Protein AF-A0A955J026-F1 (afdb_monomer)

Nearest PDB structures (foldseek):
  3nrh-assembly1_B-2  TM=6.966E-01  e=2.204E-04  Bacteroides fragilis YCH46
  5ecf-assembly10_J  TM=2.745E-01  e=5.141E+00  Talaromyces marneffei PM1

Solvent-accessible surface area (backbone atoms only — not comparable to full-atom values): 8594 Å² total; per-residue (Å²): 126,59,64,42,60,45,28,48,50,31,38,54,50,43,59,50,40,76,77,61,62,55,85,52,65,69,59,30,51,51,52,50,46,52,38,46,51,46,35,52,61,38,49,60,85,49,65,77,57,96,79,73,86,77,83,88,72,87,72,71,64,70,61,52,47,72,75,40,74,88,57,47,76,41,88,37,80,55,94,42,73,66,52,35,71,77,43,77,88,57,41,73,44,44,50,54,57,34,53,49,50,36,50,51,51,40,52,49,19,53,51,40,20,74,78,66,37,56,65,55,8,32,49,49,40,26,28,43,32,53,77,46,39,45,55,39,46,54,56,44,43,55,51,50,48,42,77,74,65,56,84,128

Foldseek 3Di:
DPLLVQLLVLLVLLLVCLVVADPDLLRRLVSLLVSLVSNLVSLDQFDADPDDDDDPDDDPLVSVCVVCVVWAKDFDADPDPVSCVVPVVGDIDGLSVLSVQSNRQSVQLNVCCVVPNSVRSSNSSSNCLNPPSVVSSVVNSVVSVCVNDVDD

Secondary structure (DSSP, 8-state):
--HHHHHHHHHHHHHHHHHS--SSHHHHHHHHHHHHHHHHHHH-S----S----------HHHHHHH-TT--EEEE--SSHHHHHH-TT-EEEEHHHHHHHHHHHHHHHHHHHHHH-HHHHHHHHHHHHHHSHHHHHHHHHHHHHHHHH---

Structure (mmCIF, N/CA/C/O backbone):
data_AF-A0A955J026-F1
#
_entry.id   AF-A0A955J026-F1
#
loop_
_atom_site.group_PDB
_atom_site.id
_atom_site.type_symbol
_atom_site.label_atom_id
_atom_site.label_alt_id
_atom_site.label_comp_id
_atom_site.label_asym_id
_atom_site.label_entity_id
_atom_site.label_seq_id
_atom_site.pdbx_PDB_ins_code
_atom_site.Cartn_x
_atom_site.Cartn_y
_atom_site.Cartn_z
_atom_site.occupancy
_atom_site.B_iso_or_equiv
_atom_site.auth_seq_id
_atom_site.auth_comp_id
_atom_site.auth_asym_id
_atom_site.auth_atom_id
_atom_site.pdbx_PDB_model_num
ATOM 1 N N . MET A 1 1 ? -19.008 11.326 1.706 1.00 60.72 1 MET A N 1
ATOM 2 C CA . MET A 1 1 ? -18.552 10.292 2.655 1.00 60.72 1 MET A CA 1
ATOM 3 C C . MET A 1 1 ? -17.564 10.975 3.573 1.00 60.72 1 MET A C 1
ATOM 5 O O . MET A 1 1 ? -16.757 11.735 3.050 1.00 60.72 1 MET A O 1
ATOM 9 N N . GLU A 1 2 ? -17.670 10.781 4.886 1.00 83.56 2 GLU A N 1
ATOM 10 C CA . GLU A 1 2 ? -16.697 11.354 5.825 1.00 83.56 2 GLU A CA 1
ATOM 11 C C . GLU A 1 2 ? -15.278 10.849 5.493 1.00 83.56 2 GLU A C 1
ATOM 13 O O . GLU A 1 2 ? -15.144 9.675 5.124 1.00 83.56 2 GLU A O 1
ATOM 18 N N . PRO A 1 3 ? -14.227 11.688 5.592 1.00 83.94 3 PRO A N 1
ATOM 19 C CA . PRO A 1 3 ? -12.859 11.309 5.219 1.00 83.94 3 PRO A CA 1
ATOM 20 C C . PRO A 1 3 ? -12.353 10.036 5.913 1.00 83.94 3 PRO A C 1
ATOM 22 O O . PRO A 1 3 ? -11.663 9.228 5.294 1.00 83.94 3 PRO A O 1
ATOM 25 N N . ASP A 1 4 ? -12.733 9.825 7.176 1.00 91.94 4 ASP A N 1
ATOM 26 C CA . ASP A 1 4 ? -12.374 8.628 7.950 1.00 91.94 4 ASP A CA 1
ATOM 27 C C . ASP A 1 4 ? -12.997 7.357 7.361 1.00 91.94 4 ASP A C 1
ATOM 29 O O . ASP A 1 4 ? -12.312 6.358 7.129 1.00 91.94 4 ASP A O 1
ATOM 33 N N . ALA A 1 5 ? -14.294 7.415 7.050 1.00 92.31 5 ALA A N 1
ATOM 34 C CA . ALA A 1 5 ? -15.022 6.300 6.456 1.00 92.31 5 ALA A CA 1
ATOM 35 C C . ALA A 1 5 ? -14.495 5.961 5.052 1.00 92.31 5 ALA A C 1
ATOM 37 O O . ALA A 1 5 ? -14.418 4.787 4.690 1.00 92.31 5 ALA A O 1
ATOM 38 N N . ALA A 1 6 ? -14.083 6.969 4.274 1.00 95.25 6 ALA A N 1
ATOM 39 C CA . ALA A 1 6 ? -13.488 6.762 2.955 1.00 95.25 6 ALA A CA 1
ATOM 40 C C . ALA A 1 6 ? -12.156 6.003 3.039 1.00 95.25 6 ALA A C 1
ATOM 42 O O . ALA A 1 6 ? -11.963 5.029 2.308 1.00 95.25 6 ALA A O 1
ATOM 43 N N . LEU A 1 7 ? -11.272 6.395 3.962 1.00 97.00 7 LEU A N 1
ATOM 44 C CA . LEU A 1 7 ? -9.983 5.733 4.164 1.00 97.00 7 LEU A CA 1
ATOM 45 C C . LEU A 1 7 ? -10.152 4.292 4.653 1.00 97.00 7 LEU A C 1
ATOM 47 O O . LEU A 1 7 ? -9.565 3.373 4.081 1.00 97.00 7 LEU A O 1
ATOM 51 N N . LEU A 1 8 ? -11.014 4.063 5.645 1.00 97.25 8 LEU A N 1
ATOM 52 C CA . LEU A 1 8 ? -11.301 2.710 6.130 1.00 97.25 8 LEU A CA 1
ATOM 53 C C . LEU A 1 8 ? -11.963 1.835 5.060 1.00 97.25 8 LEU A C 1
ATOM 55 O O . LEU A 1 8 ? -11.665 0.643 4.967 1.00 97.25 8 LEU A O 1
ATOM 59 N N . SER A 1 9 ? -12.839 2.406 4.231 1.00 97.56 9 SER A N 1
ATOM 60 C CA . SER A 1 9 ? -13.443 1.688 3.108 1.00 97.56 9 SER A CA 1
ATOM 61 C C . SER A 1 9 ? -12.394 1.294 2.067 1.00 97.56 9 SER A C 1
ATOM 63 O O . SER A 1 9 ? -12.412 0.156 1.597 1.00 97.56 9 SER A O 1
ATOM 65 N N . ALA A 1 10 ? -11.468 2.193 1.722 1.00 98.06 10 ALA A N 1
ATOM 66 C CA . ALA A 1 10 ? -10.375 1.899 0.797 1.00 98.06 10 ALA A CA 1
ATOM 67 C C . ALA A 1 10 ? -9.435 0.815 1.357 1.00 98.06 10 ALA A C 1
ATOM 69 O O . ALA A 1 10 ? -9.101 -0.129 0.642 1.00 98.06 10 ALA A O 1
ATOM 70 N N . ALA A 1 11 ? -9.097 0.885 2.651 1.00 97.81 11 ALA A N 1
ATOM 71 C CA . ALA A 1 11 ? -8.307 -0.131 3.351 1.00 97.81 11 ALA A CA 1
ATOM 72 C C . ALA A 1 11 ? -8.955 -1.519 3.275 1.00 97.81 11 ALA A C 1
ATOM 74 O O . ALA A 1 11 ? -8.329 -2.485 2.836 1.00 97.81 11 ALA A O 1
ATOM 75 N N . ARG A 1 12 ? -10.244 -1.619 3.622 1.00 97.50 12 ARG A N 1
ATOM 76 C CA . ARG A 1 12 ? -11.002 -2.879 3.539 1.00 97.50 12 ARG A CA 1
ATOM 77 C C . ARG A 1 12 ? -11.086 -3.407 2.108 1.00 97.50 12 ARG A C 1
ATOM 79 O O . ARG A 1 12 ? -10.958 -4.611 1.905 1.00 97.50 12 ARG A O 1
ATOM 86 N N . ALA A 1 13 ? -11.286 -2.528 1.125 1.00 97.31 13 ALA A N 1
ATOM 87 C CA . ALA A 1 13 ? -11.348 -2.912 -0.283 1.00 97.31 13 ALA A CA 1
ATOM 88 C C . ALA A 1 13 ? -10.007 -3.462 -0.792 1.00 97.31 13 ALA A C 1
ATOM 90 O O . ALA A 1 13 ? -9.996 -4.468 -1.500 1.00 97.31 13 ALA A O 1
ATOM 91 N N . PHE A 1 14 ? -8.886 -2.852 -0.397 1.00 97.50 14 PHE A N 1
ATOM 92 C CA . PHE A 1 14 ? -7.548 -3.342 -0.726 1.00 97.50 14 PHE A CA 1
ATOM 93 C C . PHE A 1 14 ? -7.280 -4.720 -0.109 1.00 97.50 14 PHE A C 1
ATOM 95 O O . PHE A 1 14 ? -6.897 -5.647 -0.819 1.00 97.50 14 PHE A O 1
ATOM 102 N N . ILE A 1 15 ? -7.549 -4.883 1.191 1.00 95.31 15 ILE A N 1
ATOM 103 C CA . ILE A 1 15 ? -7.418 -6.168 1.900 1.00 95.31 15 ILE A CA 1
ATOM 104 C C . ILE A 1 15 ? -8.238 -7.251 1.187 1.00 95.31 15 ILE A C 1
ATOM 106 O O . ILE A 1 15 ? -7.718 -8.318 0.860 1.00 95.31 15 ILE A O 1
ATOM 110 N N . TRP A 1 16 ? -9.501 -6.949 0.875 1.00 94.94 16 TRP A N 1
ATOM 111 C CA . TRP A 1 16 ? -10.393 -7.873 0.178 1.00 94.94 16 TRP A CA 1
ATOM 112 C C . TRP A 1 16 ? -9.911 -8.214 -1.238 1.00 94.94 16 TRP A C 1
ATOM 114 O O . TRP A 1 16 ? -9.999 -9.372 -1.651 1.00 94.94 16 TRP A O 1
ATOM 124 N N . LEU A 1 17 ? -9.370 -7.242 -1.981 1.00 95.19 17 LEU A N 1
ATOM 125 C CA . LEU A 1 17 ? -8.801 -7.478 -3.308 1.00 95.19 17 LEU A CA 1
ATOM 126 C C . LEU A 1 17 ? -7.705 -8.544 -3.247 1.00 95.19 17 LEU A C 1
ATOM 128 O O . LEU A 1 17 ? -7.698 -9.438 -4.091 1.00 95.19 17 LEU A O 1
ATOM 132 N N . LEU A 1 18 ? -6.820 -8.497 -2.247 1.00 91.44 18 LEU A N 1
ATOM 133 C CA . LEU A 1 18 ? -5.742 -9.482 -2.112 1.00 91.44 18 LEU A CA 1
ATOM 134 C C . LEU A 1 18 ? -6.257 -10.896 -1.790 1.00 91.44 18 LEU A C 1
ATOM 136 O O . LEU A 1 18 ? -5.573 -11.880 -2.083 1.00 91.44 18 LEU A O 1
ATOM 140 N N . ASP A 1 19 ? -7.466 -11.028 -1.236 1.00 87.81 19 ASP A N 1
ATOM 141 C CA . ASP A 1 19 ? -8.176 -12.306 -1.063 1.00 87.81 19 ASP A CA 1
ATOM 142 C C . ASP A 1 19 ? -8.897 -12.783 -2.336 1.00 87.81 19 ASP A C 1
ATOM 144 O O . ASP A 1 19 ? -9.213 -13.973 -2.455 1.00 87.81 19 ASP A O 1
ATOM 148 N N . LYS A 1 20 ? -9.188 -11.876 -3.276 1.00 91.50 20 LYS A N 1
ATOM 149 C CA . LYS A 1 20 ? -10.047 -12.102 -4.452 1.00 91.50 20 LYS A CA 1
ATOM 150 C C . LYS A 1 20 ? -9.427 -11.564 -5.740 1.00 91.50 20 LYS A C 1
ATOM 152 O O . LYS A 1 20 ? -10.094 -10.923 -6.551 1.00 91.50 20 LYS A O 1
ATOM 157 N N . LEU A 1 21 ? -8.145 -11.854 -5.941 1.00 91.94 21 LEU A N 1
ATOM 158 C CA . LEU A 1 21 ? -7.414 -11.363 -7.103 1.00 91.94 21 LEU A CA 1
ATOM 159 C C . LEU A 1 21 ? -7.958 -11.954 -8.414 1.00 91.94 21 LEU A C 1
ATOM 161 O O . LEU A 1 21 ? -8.216 -13.160 -8.493 1.00 91.94 21 LEU A O 1
ATOM 165 N N . PRO A 1 22 ? -8.075 -11.137 -9.475 1.00 94.44 22 PRO A N 1
ATOM 166 C CA . PRO A 1 22 ? -8.321 -11.643 -10.816 1.00 94.44 22 PRO A CA 1
ATOM 167 C C . PRO A 1 22 ? -7.237 -12.638 -11.260 1.00 94.44 22 PRO A C 1
ATOM 169 O O . PRO A 1 22 ? -6.043 -12.439 -11.017 1.00 94.44 22 PRO A O 1
ATOM 172 N N . ALA A 1 23 ? -7.651 -13.695 -11.963 1.00 92.56 23 ALA A N 1
ATOM 173 C CA . ALA A 1 23 ? -6.720 -14.675 -12.526 1.00 92.56 23 ALA A CA 1
ATOM 174 C C . ALA A 1 23 ? -5.891 -14.084 -13.681 1.00 92.56 23 ALA A C 1
ATOM 176 O O . ALA A 1 23 ? -4.690 -14.340 -13.783 1.00 92.56 23 ALA A O 1
ATOM 177 N N . ASP A 1 24 ? -6.522 -13.258 -14.524 1.00 95.12 24 ASP A N 1
ATOM 178 C CA . ASP A 1 24 ? -5.840 -12.555 -15.610 1.00 95.12 24 ASP A CA 1
ATOM 179 C C . ASP A 1 24 ? -4.816 -11.551 -15.064 1.00 95.12 24 ASP A C 1
ATOM 181 O O . ASP A 1 24 ? -5.145 -10.706 -14.227 1.00 95.12 24 ASP A O 1
ATOM 185 N N . ARG A 1 25 ? -3.583 -11.614 -15.583 1.00 94.38 25 ARG A N 1
ATOM 186 C CA . ARG A 1 25 ? -2.473 -10.745 -15.167 1.00 94.38 25 ARG A CA 1
ATOM 187 C C . ARG A 1 25 ? -2.822 -9.268 -15.336 1.00 94.38 25 ARG A C 1
ATOM 189 O O . ARG A 1 25 ? -2.619 -8.477 -14.420 1.00 94.38 25 ARG A O 1
ATOM 196 N N . GLY A 1 26 ? -3.350 -8.884 -16.498 1.00 95.69 26 GLY A N 1
ATOM 197 C CA . GLY A 1 26 ? -3.654 -7.484 -16.792 1.00 95.69 26 GLY A CA 1
ATOM 198 C C . GLY A 1 26 ? -4.750 -6.929 -15.883 1.00 95.69 26 GLY A C 1
ATOM 199 O O . GLY A 1 26 ? -4.622 -5.827 -15.354 1.00 95.69 26 GLY A O 1
ATOM 200 N N . ALA A 1 27 ? -5.822 -7.694 -15.676 1.00 96.75 27 ALA A N 1
ATOM 201 C CA . ALA A 1 27 ? -6.908 -7.340 -14.772 1.00 96.75 27 ALA A CA 1
ATOM 202 C C . ALA A 1 27 ? -6.432 -7.246 -13.318 1.00 96.75 27 ALA A C 1
ATOM 204 O O . ALA A 1 27 ? -6.813 -6.308 -12.622 1.00 96.75 27 ALA A O 1
ATOM 205 N N . ARG A 1 28 ? -5.572 -8.171 -12.877 1.00 96.56 28 ARG A N 1
ATOM 206 C CA . ARG A 1 28 ? -4.996 -8.175 -11.529 1.00 96.56 28 ARG A CA 1
ATOM 207 C C . ARG A 1 28 ? -4.155 -6.930 -11.264 1.00 96.56 28 ARG A C 1
ATOM 209 O O . ARG A 1 28 ? -4.395 -6.243 -10.276 1.00 96.56 28 ARG A O 1
ATOM 216 N N . LEU A 1 29 ? -3.231 -6.602 -12.167 1.00 97.06 29 LEU A N 1
ATOM 217 C CA . LEU A 1 29 ? -2.379 -5.418 -12.040 1.00 97.06 29 LEU A CA 1
ATOM 218 C C . LEU A 1 29 ? -3.186 -4.112 -12.100 1.00 97.06 29 LEU A C 1
ATOM 220 O O . LEU A 1 29 ? -2.937 -3.208 -11.308 1.00 97.06 29 LEU A O 1
ATOM 224 N N . ARG A 1 30 ? -4.201 -4.015 -12.972 1.00 97.81 30 ARG A N 1
ATOM 225 C CA . ARG A 1 30 ? -5.107 -2.849 -13.003 1.00 97.81 30 ARG A CA 1
ATOM 226 C C . ARG A 1 30 ? -5.922 -2.710 -11.719 1.00 97.81 30 ARG A C 1
ATOM 228 O O . ARG A 1 30 ? -6.079 -1.599 -11.224 1.00 97.81 30 ARG A O 1
ATOM 235 N N . ALA A 1 31 ? -6.424 -3.817 -11.174 1.00 97.81 31 ALA A N 1
ATOM 236 C CA . ALA A 1 31 ? -7.164 -3.801 -9.917 1.00 97.81 31 ALA A CA 1
ATOM 237 C C . ALA A 1 31 ? -6.278 -3.337 -8.752 1.00 97.81 31 ALA A C 1
ATOM 239 O O . ALA A 1 31 ? -6.707 -2.491 -7.971 1.00 97.81 31 ALA A O 1
ATOM 240 N N . LEU A 1 32 ? -5.036 -3.830 -8.678 1.00 97.69 32 LEU A N 1
ATOM 241 C CA . LEU A 1 32 ? -4.068 -3.380 -7.679 1.00 97.69 32 LEU A CA 1
ATOM 242 C C . LEU A 1 32 ? -3.742 -1.890 -7.844 1.00 97.69 32 LEU A C 1
ATOM 244 O O . LEU A 1 32 ? -3.815 -1.151 -6.867 1.00 97.69 32 LEU A O 1
ATOM 248 N N . SER A 1 33 ? -3.474 -1.442 -9.075 1.00 97.88 33 SER A N 1
ATOM 249 C CA . SER A 1 33 ? -3.215 -0.031 -9.392 1.00 97.88 33 SER A CA 1
ATOM 250 C C . SER A 1 33 ? -4.345 0.877 -8.904 1.00 97.88 33 SER A C 1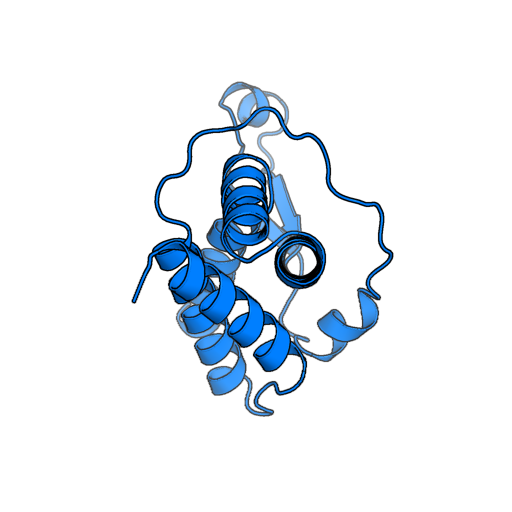
ATOM 252 O O . SER A 1 33 ? -4.101 1.867 -8.223 1.00 97.88 33 SER A O 1
ATOM 254 N N . HIS A 1 34 ? -5.600 0.526 -9.203 1.00 98.00 34 HIS A N 1
ATOM 255 C CA . HIS A 1 34 ? -6.754 1.308 -8.754 1.00 98.00 34 HIS A CA 1
ATOM 256 C C . HIS A 1 34 ? -6.924 1.295 -7.230 1.00 98.00 34 HIS A C 1
ATOM 258 O O . HIS A 1 34 ? -7.355 2.294 -6.650 1.00 98.00 34 HIS A O 1
ATOM 264 N N . ALA A 1 35 ? -6.613 0.176 -6.571 1.00 98.00 35 ALA A N 1
ATOM 265 C CA . ALA A 1 35 ? -6.706 0.074 -5.120 1.00 98.00 35 ALA A CA 1
ATOM 266 C C . ALA A 1 35 ? -5.646 0.947 -4.423 1.00 98.00 35 ALA A C 1
ATOM 268 O O . ALA A 1 35 ? -5.981 1.647 -3.468 1.00 98.00 35 ALA A O 1
ATOM 269 N N . LEU A 1 36 ? -4.410 0.975 -4.935 1.00 98.12 36 LEU A N 1
ATOM 270 C CA . LEU A 1 36 ? -3.332 1.847 -4.448 1.00 98.12 36 LEU A CA 1
ATOM 271 C C . LEU A 1 36 ? -3.662 3.336 -4.636 1.00 98.12 36 LEU A C 1
ATOM 273 O O . LEU A 1 36 ? -3.492 4.124 -3.701 1.00 98.12 36 LEU A O 1
ATOM 277 N N . ASP A 1 37 ? -4.200 3.718 -5.799 1.00 97.81 37 ASP A N 1
ATOM 278 C CA . ASP A 1 37 ? -4.665 5.090 -6.043 1.00 97.81 37 ASP A CA 1
ATOM 279 C C . ASP A 1 37 ? -5.784 5.474 -5.063 1.00 97.81 37 ASP A C 1
ATOM 281 O O . ASP A 1 37 ? -5.739 6.535 -4.441 1.00 97.81 37 ASP A O 1
ATOM 285 N N . SER A 1 38 ? -6.764 4.586 -4.866 1.00 97.19 38 SER A N 1
ATOM 286 C CA . SER A 1 38 ? -7.892 4.825 -3.955 1.00 97.19 38 SER A CA 1
ATOM 287 C C . SER A 1 38 ? -7.437 5.015 -2.506 1.00 97.19 38 SER A C 1
ATOM 289 O O . SER A 1 38 ? -7.927 5.916 -1.827 1.00 97.19 38 SER A O 1
ATOM 291 N N . LEU A 1 39 ? -6.484 4.201 -2.040 1.00 96.88 39 LEU A N 1
ATOM 292 C CA . LEU A 1 39 ? -5.879 4.336 -0.712 1.00 96.88 39 LEU A CA 1
ATOM 293 C C . LEU A 1 39 ? -5.162 5.671 -0.547 1.00 96.88 39 LEU A C 1
ATOM 295 O O . LEU A 1 39 ? -5.415 6.394 0.413 1.00 96.88 39 LEU A O 1
ATOM 299 N N . THR A 1 40 ? -4.286 6.000 -1.495 1.00 95.62 40 THR A N 1
ATOM 300 C CA . THR A 1 40 ? -3.453 7.208 -1.446 1.00 95.62 40 THR A CA 1
ATOM 301 C C . THR A 1 40 ? -4.319 8.468 -1.478 1.00 95.62 40 THR A C 1
ATOM 303 O O . THR A 1 40 ? -4.093 9.397 -0.705 1.00 95.62 40 THR A O 1
ATOM 306 N N . LEU A 1 41 ? -5.360 8.485 -2.319 1.00 95.88 41 LEU A N 1
ATOM 307 C CA . LEU A 1 41 ? -6.328 9.582 -2.377 1.00 95.88 41 LEU A CA 1
ATOM 308 C C . LEU A 1 41 ? -7.126 9.722 -1.076 1.00 95.88 41 LEU A C 1
ATOM 310 O O . LEU A 1 41 ? -7.343 10.842 -0.619 1.00 95.88 41 LEU A O 1
ATOM 314 N N . ALA A 1 42 ? -7.554 8.610 -0.472 1.00 95.81 42 ALA A N 1
ATOM 315 C CA . ALA A 1 42 ? -8.325 8.637 0.768 1.00 95.81 42 ALA A CA 1
ATOM 316 C C . ALA A 1 42 ? -7.476 9.006 1.998 1.00 95.81 42 ALA A C 1
ATOM 318 O O . ALA A 1 42 ? -7.991 9.619 2.934 1.00 95.81 42 ALA A O 1
ATOM 319 N N . ALA A 1 43 ? -6.183 8.666 1.999 1.00 93.25 43 ALA A N 1
ATOM 320 C CA . ALA A 1 43 ? -5.247 9.068 3.048 1.00 93.25 43 ALA A CA 1
ATOM 321 C C . ALA A 1 43 ? -4.977 10.580 3.025 1.00 93.25 43 ALA A C 1
ATOM 323 O O . ALA A 1 43 ? -4.827 11.196 4.081 1.00 93.25 43 ALA A O 1
ATOM 324 N N . GLY A 1 44 ? -4.970 11.184 1.832 1.00 89.88 44 GLY A N 1
ATOM 325 C CA . GLY A 1 44 ? -4.739 12.612 1.644 1.00 89.88 44 GLY A CA 1
ATOM 326 C C . GLY A 1 44 ? -3.291 13.010 1.942 1.00 89.88 44 GLY A C 1
ATOM 327 O O . GLY A 1 44 ? -2.348 12.321 1.551 1.00 89.88 44 GLY A O 1
ATOM 328 N N . SER A 1 45 ? -3.119 14.135 2.638 1.00 79.44 45 SER A N 1
ATOM 329 C CA . SER A 1 45 ? -1.809 14.681 3.021 1.00 79.44 45 SER A CA 1
ATOM 330 C C . SER A 1 45 ? -1.679 14.749 4.545 1.00 79.44 45 SER A C 1
ATOM 332 O O . SER A 1 45 ? -1.755 15.842 5.107 1.00 79.44 45 SER A O 1
ATOM 334 N N . PRO A 1 46 ? -1.556 13.604 5.236 1.00 79.19 46 PRO A N 1
ATOM 335 C CA . PRO A 1 46 ? -1.476 13.597 6.686 1.00 79.19 46 PRO A CA 1
ATOM 336 C C . PRO A 1 46 ? -0.110 14.090 7.171 1.00 79.19 46 PRO A C 1
ATOM 338 O O . PRO A 1 46 ? 0.918 13.886 6.522 1.00 79.19 46 PRO A O 1
ATOM 341 N N . GLU A 1 47 ? -0.103 14.727 8.337 1.00 72.00 47 GLU A N 1
ATOM 342 C CA . GLU A 1 47 ? 1.124 15.101 9.035 1.00 72.00 47 GLU A CA 1
ATOM 343 C C . GLU A 1 47 ? 1.677 13.901 9.819 1.00 72.00 47 GLU A C 1
ATOM 345 O O . GLU A 1 47 ? 0.930 13.022 10.256 1.00 72.00 47 GLU A O 1
ATOM 350 N N . LYS A 1 48 ? 3.001 13.849 10.015 1.00 65.25 48 LYS A N 1
ATOM 351 C CA . LYS A 1 48 ? 3.619 12.819 10.863 1.00 65.25 48 LYS A CA 1
ATOM 352 C C . LYS A 1 48 ? 3.169 13.016 12.316 1.00 65.25 48 LYS A C 1
ATOM 354 O O . LYS A 1 48 ? 3.532 14.006 12.946 1.00 65.25 48 LYS A O 1
ATOM 359 N N . GLY A 1 49 ? 2.390 12.068 12.834 1.00 63.88 49 GLY A N 1
ATOM 360 C CA . GLY A 1 49 ? 1.961 12.023 14.234 1.00 63.88 49 GLY A CA 1
ATOM 361 C C . GLY A 1 49 ? 2.976 11.344 15.171 1.00 63.88 49 GLY A C 1
ATOM 362 O O . GLY A 1 49 ? 3.998 10.833 14.716 1.00 63.88 49 GLY A O 1
ATOM 363 N N . PRO A 1 50 ? 2.705 11.312 16.491 1.00 60.44 50 PRO A N 1
ATOM 364 C CA . PRO A 1 50 ? 3.631 10.806 17.513 1.00 60.44 50 PRO A CA 1
ATOM 365 C C . PRO A 1 50 ? 3.725 9.271 17.608 1.00 60.44 50 PRO A C 1
ATOM 367 O O . PRO A 1 50 ? 4.474 8.766 18.445 1.00 60.44 50 PRO A O 1
ATOM 370 N N . TYR A 1 51 ? 2.960 8.516 16.816 1.00 57.72 51 TYR A N 1
ATOM 371 C CA . TYR A 1 51 ? 2.909 7.058 16.929 1.00 57.72 51 TYR A CA 1
ATOM 372 C C . TYR A 1 51 ? 4.074 6.395 16.183 1.00 57.72 51 TYR A C 1
ATOM 374 O O . TYR A 1 51 ? 4.330 6.676 15.014 1.00 57.72 51 TYR A O 1
ATOM 382 N N . G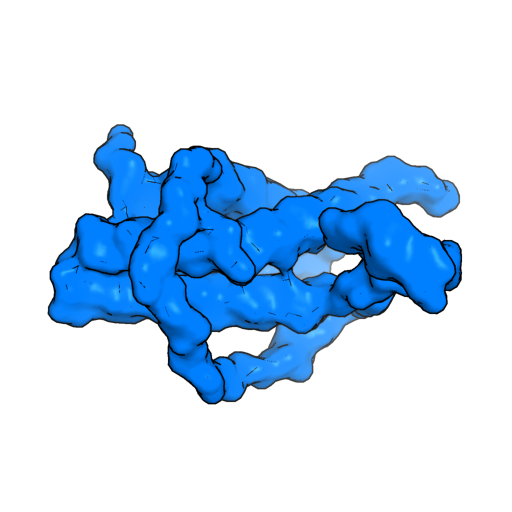LY A 1 52 ? 4.784 5.518 16.895 1.00 54.50 52 GLY A N 1
ATOM 383 C CA . GLY A 1 52 ? 5.874 4.696 16.375 1.00 54.50 52 GLY A CA 1
ATOM 384 C C . GLY A 1 52 ? 5.416 3.303 15.940 1.00 54.50 52 GLY A C 1
ATOM 385 O O . GLY A 1 52 ? 4.354 2.847 16.352 1.00 54.50 52 GLY A O 1
ATOM 386 N N . VAL A 1 53 ? 6.267 2.676 15.116 1.00 54.00 53 VAL A N 1
ATOM 387 C CA . VAL A 1 53 ? 6.243 1.294 14.589 1.00 54.00 53 VAL A CA 1
ATOM 388 C C . VAL A 1 53 ? 5.088 0.410 15.076 1.00 54.00 53 VAL A C 1
ATOM 390 O O . VAL A 1 53 ? 5.091 -0.061 16.217 1.00 54.00 53 VAL A O 1
ATOM 393 N N . GLY A 1 54 ? 4.155 0.135 14.159 1.00 49.44 54 GLY A N 1
ATOM 39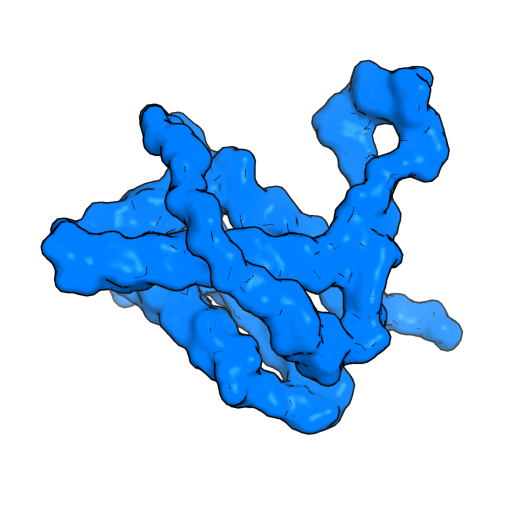4 C CA . GLY A 1 54 ? 3.083 -0.847 14.326 1.00 49.44 54 GLY A CA 1
ATOM 395 C C . GLY A 1 54 ? 3.590 -2.263 14.671 1.00 49.44 54 GLY A C 1
ATOM 396 O O . GLY A 1 54 ? 4.790 -2.564 14.605 1.00 49.44 54 GLY A O 1
ATOM 397 N N . PRO A 1 55 ? 2.698 -3.170 15.098 1.00 46.78 55 PRO A N 1
ATOM 398 C CA . PRO A 1 55 ? 3.041 -4.483 15.591 1.00 46.78 55 PRO A CA 1
ATOM 399 C C . PRO A 1 55 ? 3.647 -5.378 14.505 1.00 46.78 55 PRO A C 1
ATOM 401 O O . PRO A 1 55 ? 3.146 -5.524 13.393 1.00 46.78 55 PRO A O 1
ATOM 404 N N . LYS A 1 56 ? 4.691 -6.080 14.950 1.00 53.59 56 LYS A N 1
ATOM 405 C CA . LYS A 1 56 ? 5.418 -7.233 14.393 1.00 53.59 56 LYS A CA 1
ATOM 406 C C . LYS A 1 56 ? 4.612 -8.424 13.864 1.00 53.59 56 LYS A C 1
ATOM 408 O O . LYS A 1 56 ? 5.087 -9.538 14.065 1.00 53.59 56 LYS A O 1
ATOM 413 N N . ASN A 1 57 ? 3.405 -8.292 13.319 1.00 56.78 57 ASN A N 1
ATOM 414 C CA . ASN A 1 57 ? 2.636 -9.479 12.934 1.00 56.78 57 ASN A CA 1
ATOM 415 C C . ASN A 1 57 ? 3.223 -10.139 11.676 1.00 56.78 57 ASN A C 1
ATOM 417 O O . ASN A 1 57 ? 3.363 -9.519 10.620 1.00 56.78 57 ASN A O 1
ATOM 421 N N . VAL A 1 58 ? 3.536 -11.433 11.781 1.00 57.41 58 VAL A N 1
ATOM 422 C CA . VAL A 1 58 ? 4.089 -12.226 10.677 1.00 57.41 58 VAL A CA 1
ATOM 423 C C . VAL A 1 58 ? 2.986 -12.509 9.658 1.00 57.41 58 VAL A C 1
ATOM 425 O O . VAL A 1 58 ? 2.187 -13.430 9.813 1.00 57.41 58 VAL A O 1
ATOM 428 N N . VAL A 1 59 ? 2.939 -11.704 8.601 1.00 63.62 59 VAL A N 1
ATOM 429 C CA . VAL A 1 59 ? 2.136 -11.997 7.407 1.00 63.62 59 VAL A CA 1
ATOM 430 C C . VAL A 1 59 ? 2.940 -12.934 6.500 1.00 63.62 59 VAL A C 1
ATOM 432 O O . VAL A 1 59 ? 4.109 -12.638 6.251 1.00 63.62 59 VAL A O 1
ATOM 435 N N . PRO A 1 60 ? 2.375 -14.052 6.002 1.00 63.44 60 PRO A N 1
ATOM 436 C CA . PRO A 1 60 ? 3.127 -14.984 5.165 1.00 63.44 60 PRO A CA 1
ATOM 437 C C . PRO A 1 60 ? 3.394 -14.413 3.759 1.00 63.44 60 PRO A C 1
ATOM 439 O O . PRO A 1 60 ? 2.560 -14.549 2.864 1.00 63.44 60 PRO A O 1
ATOM 442 N N . GLU A 1 61 ? 4.585 -13.852 3.539 1.00 70.50 61 GLU A N 1
ATOM 443 C CA . GLU A 1 61 ? 5.101 -13.362 2.239 1.00 70.50 61 GLU A CA 1
ATOM 444 C C . GLU A 1 61 ? 4.865 -14.341 1.074 1.00 70.50 61 GLU A C 1
ATOM 446 O O . GLU A 1 61 ? 4.493 -13.949 -0.033 1.00 70.50 61 GLU A O 1
ATOM 451 N N . LYS A 1 62 ? 4.982 -15.651 1.344 1.00 75.06 62 LYS A N 1
ATOM 452 C CA . LYS A 1 62 ? 4.778 -16.728 0.355 1.00 75.06 62 LYS A CA 1
ATOM 453 C C . LYS A 1 62 ? 3.432 -16.653 -0.366 1.00 75.06 62 LYS A C 1
ATOM 455 O O . LYS A 1 62 ? 3.336 -17.065 -1.520 1.00 75.06 62 LYS A O 1
ATOM 460 N N . ARG A 1 63 ? 2.391 -16.155 0.307 1.00 82.56 63 ARG A N 1
ATOM 461 C CA . ARG A 1 63 ? 1.056 -16.012 -0.280 1.00 82.56 63 ARG A CA 1
ATOM 462 C C . ARG A 1 63 ? 1.067 -15.001 -1.425 1.00 82.56 63 ARG A C 1
ATOM 464 O O . ARG A 1 63 ? 0.480 -15.264 -2.471 1.00 82.56 63 ARG A O 1
ATOM 471 N N . PHE A 1 64 ? 1.713 -13.858 -1.226 1.00 85.06 64 PHE A N 1
ATOM 472 C CA . PHE A 1 64 ? 1.713 -12.781 -2.209 1.00 85.06 64 PHE A CA 1
ATOM 473 C C . PHE A 1 64 ? 2.643 -13.075 -3.382 1.00 85.06 64 PHE A C 1
ATOM 475 O O . PHE A 1 64 ? 2.262 -12.806 -4.518 1.00 85.06 64 PHE A O 1
ATOM 482 N N . GLY A 1 65 ? 3.777 -13.742 -3.136 1.00 86.00 65 GLY A N 1
ATOM 483 C CA . GLY A 1 65 ? 4.669 -14.195 -4.210 1.00 86.00 65 GLY A CA 1
ATOM 484 C C . GLY A 1 65 ? 3.970 -15.118 -5.213 1.00 86.00 65 GLY A C 1
ATOM 485 O O . GLY A 1 65 ? 4.141 -14.980 -6.419 1.00 86.00 65 GLY A O 1
ATOM 486 N N . ALA A 1 66 ? 3.106 -16.022 -4.737 1.00 87.00 66 ALA A N 1
ATOM 487 C CA . ALA A 1 66 ? 2.312 -16.879 -5.619 1.00 87.00 66 ALA A CA 1
ATOM 488 C C . ALA A 1 66 ? 1.217 -16.112 -6.385 1.00 87.00 66 ALA A C 1
ATOM 490 O O . ALA A 1 66 ? 0.836 -16.506 -7.486 1.00 87.00 66 ALA A O 1
ATOM 491 N N . ALA A 1 67 ? 0.691 -15.038 -5.794 1.00 87.94 67 ALA A N 1
ATOM 492 C CA . ALA A 1 67 ? -0.384 -14.240 -6.371 1.00 87.94 67 ALA A CA 1
ATOM 493 C C . ALA A 1 67 ? 0.102 -13.247 -7.442 1.00 87.94 67 ALA A C 1
ATOM 495 O O . ALA A 1 67 ? -0.653 -12.920 -8.360 1.00 87.94 67 ALA A O 1
ATOM 496 N N . PHE A 1 68 ? 1.354 -12.800 -7.339 1.00 92.00 68 PHE A N 1
ATOM 497 C CA . PHE A 1 68 ? 2.006 -11.880 -8.268 1.00 92.00 68 PHE A CA 1
ATOM 498 C C . PHE A 1 68 ? 3.353 -12.456 -8.729 1.00 92.00 68 PHE A C 1
ATOM 500 O O . PHE A 1 68 ? 4.403 -11.986 -8.299 1.00 92.00 68 PHE A O 1
ATOM 507 N N . PRO A 1 69 ? 3.357 -13.471 -9.613 1.00 92.06 69 PRO A N 1
ATOM 508 C CA . PRO A 1 69 ? 4.599 -14.083 -10.094 1.00 92.06 69 PRO A CA 1
ATOM 509 C C . PRO A 1 69 ? 5.495 -13.115 -10.885 1.00 92.06 69 PRO A C 1
ATOM 511 O O . PRO A 1 69 ? 6.675 -13.385 -11.079 1.00 92.06 69 PRO A O 1
ATOM 514 N N . GLU A 1 70 ? 4.939 -12.004 -11.369 1.00 92.31 70 GLU A N 1
ATOM 515 C CA . GLU A 1 70 ? 5.664 -10.921 -12.032 1.00 92.31 70 GLU A CA 1
ATOM 516 C C . GLU A 1 70 ? 6.401 -9.963 -11.079 1.00 92.31 70 GLU A C 1
ATOM 518 O O . GLU A 1 70 ? 7.140 -9.105 -11.561 1.00 92.31 70 GLU A O 1
ATOM 523 N N . PHE A 1 71 ? 6.187 -10.063 -9.763 1.00 94.75 71 PHE A N 1
ATOM 524 C CA . PHE A 1 71 ? 6.825 -9.183 -8.782 1.00 94.75 71 PHE A CA 1
ATOM 525 C C . PHE A 1 71 ? 8.229 -9.666 -8.418 1.00 94.75 71 PHE A C 1
ATOM 527 O O . PHE A 1 71 ? 8.519 -10.861 -8.375 1.00 94.75 71 PHE A O 1
ATOM 534 N N . GLY A 1 72 ? 9.097 -8.701 -8.137 1.00 91.31 72 GLY A N 1
ATOM 535 C CA . GLY A 1 72 ? 10.464 -8.906 -7.687 1.00 91.31 72 GLY A CA 1
ATOM 536 C C . GLY A 1 72 ? 11.101 -7.571 -7.317 1.00 91.31 72 GLY A C 1
ATOM 537 O O . GLY A 1 72 ? 10.397 -6.588 -7.073 1.00 91.31 72 GLY A O 1
ATOM 538 N N . MET A 1 73 ? 12.433 -7.533 -7.315 1.00 94.62 73 MET A N 1
ATOM 539 C CA . MET A 1 73 ? 13.172 -6.305 -7.022 1.00 94.62 73 MET A CA 1
ATOM 540 C C . MET A 1 73 ? 12.959 -5.262 -8.123 1.00 94.62 73 MET A C 1
ATOM 542 O O . MET A 1 73 ? 12.983 -5.592 -9.314 1.00 94.62 73 MET A O 1
ATOM 546 N N . TYR A 1 74 ? 12.813 -3.994 -7.749 1.00 94.00 74 TYR A N 1
ATOM 547 C CA . TYR A 1 74 ? 12.693 -2.890 -8.696 1.00 94.00 74 TYR A CA 1
ATOM 548 C C . TYR A 1 74 ? 13.533 -1.679 -8.272 1.00 94.00 74 TYR A C 1
ATOM 550 O O . TYR A 1 74 ? 13.754 -1.460 -7.083 1.00 94.00 74 TYR A O 1
ATOM 558 N N . PRO A 1 75 ? 14.035 -0.882 -9.235 1.00 90.56 75 PRO A N 1
ATOM 559 C CA . PRO A 1 75 ? 14.887 0.257 -8.925 1.00 90.56 75 PRO A CA 1
ATOM 560 C C . PRO A 1 75 ? 14.086 1.386 -8.273 1.00 90.56 75 PRO A C 1
ATOM 562 O O . PRO A 1 75 ? 13.048 1.811 -8.799 1.00 90.56 75 PRO A O 1
ATOM 565 N N . VAL A 1 76 ? 14.626 1.902 -7.173 1.00 89.94 76 VAL A N 1
ATOM 566 C CA . VAL A 1 76 ? 14.108 3.014 -6.375 1.00 89.94 76 VAL A CA 1
ATOM 567 C C . VAL A 1 76 ? 15.143 4.140 -6.377 1.00 89.94 76 VAL A C 1
ATOM 569 O O . VAL A 1 76 ? 16.352 3.905 -6.399 1.00 89.94 76 VAL A O 1
ATOM 572 N N . ALA A 1 77 ? 14.666 5.384 -6.420 1.00 86.25 77 ALA A N 1
ATOM 573 C CA . ALA A 1 77 ? 15.549 6.533 -6.279 1.00 86.25 77 ALA A CA 1
ATOM 574 C C . ALA A 1 77 ? 16.079 6.600 -4.833 1.00 86.25 77 ALA A C 1
ATOM 576 O O . ALA A 1 77 ? 15.307 6.339 -3.914 1.00 86.25 77 ALA A O 1
ATOM 577 N N . PRO A 1 78 ? 17.348 6.972 -4.609 1.00 84.25 78 PRO A N 1
ATOM 578 C CA . PRO A 1 78 ? 17.868 7.190 -3.261 1.00 84.25 78 PRO A CA 1
ATOM 579 C C . PRO A 1 78 ? 17.024 8.212 -2.490 1.00 84.25 78 PRO A C 1
ATOM 581 O O . PRO A 1 78 ? 16.512 9.164 -3.088 1.00 84.25 78 PRO A O 1
ATOM 584 N N . HIS A 1 79 ? 16.896 8.041 -1.172 1.00 81.06 79 HIS A N 1
ATOM 585 C CA . HIS A 1 79 ? 16.076 8.938 -0.349 1.00 81.06 79 HIS A CA 1
ATOM 586 C C . HIS A 1 79 ? 16.755 10.298 -0.136 1.00 81.06 79 HIS A C 1
ATOM 588 O O . HIS A 1 79 ? 16.079 11.298 0.115 1.00 81.06 79 HIS A O 1
ATOM 594 N N . SER A 1 80 ? 18.083 10.356 -0.265 1.00 84.25 80 SER A N 1
ATOM 595 C CA . SER A 1 80 ? 18.866 11.582 -0.151 1.00 84.25 80 SER A CA 1
ATOM 596 C C . SER A 1 80 ? 20.018 11.649 -1.164 1.00 84.25 80 SER A C 1
ATOM 598 O O . SER A 1 80 ? 20.390 10.659 -1.795 1.00 84.25 80 SER A O 1
ATOM 600 N N . MET A 1 81 ? 20.587 12.846 -1.334 1.00 85.56 81 MET A N 1
ATOM 601 C CA . MET A 1 81 ? 21.815 13.017 -2.119 1.00 85.56 81 MET A CA 1
ATOM 602 C C . MET A 1 81 ? 22.997 12.291 -1.465 1.00 85.56 81 MET A C 1
ATOM 604 O O . MET A 1 81 ? 23.840 11.756 -2.177 1.00 85.56 81 MET A O 1
ATOM 608 N N . ASP A 1 82 ? 23.039 12.250 -0.134 1.00 86.69 82 ASP A N 1
ATOM 609 C CA . ASP A 1 82 ? 24.096 11.563 0.608 1.00 86.69 82 ASP A CA 1
ATOM 610 C C . ASP A 1 82 ? 24.008 10.046 0.375 1.00 86.69 82 ASP A C 1
ATOM 612 O O . ASP A 1 82 ? 25.011 9.425 0.036 1.00 86.69 82 ASP A O 1
ATOM 616 N N . ASP A 1 83 ? 22.794 9.478 0.392 1.00 82.19 83 ASP A N 1
ATOM 617 C CA . ASP A 1 83 ? 22.553 8.065 0.058 1.00 82.19 83 ASP A CA 1
ATOM 618 C C . ASP A 1 83 ? 23.050 7.742 -1.357 1.00 82.19 83 ASP A C 1
ATOM 620 O O . ASP A 1 83 ? 23.643 6.692 -1.599 1.00 82.19 83 ASP A O 1
ATOM 624 N N . TRP A 1 84 ? 22.816 8.654 -2.308 1.00 83.56 84 TRP A N 1
ATOM 625 C CA . TRP A 1 84 ? 23.276 8.485 -3.684 1.00 83.56 84 TRP A CA 1
ATOM 626 C C . TRP A 1 84 ? 24.804 8.550 -3.809 1.00 83.56 84 TRP A C 1
ATOM 628 O O . TRP A 1 84 ? 25.381 7.828 -4.622 1.00 83.56 84 TRP A O 1
ATOM 638 N N . LEU A 1 85 ? 25.460 9.423 -3.040 1.00 86.12 85 LEU A N 1
ATOM 639 C CA . LEU A 1 85 ? 26.919 9.549 -3.032 1.00 86.12 85 LEU A CA 1
ATOM 640 C C . LEU A 1 85 ? 27.592 8.322 -2.405 1.00 86.12 85 LEU A C 1
ATOM 642 O O . LEU A 1 85 ? 28.651 7.910 -2.884 1.00 86.12 85 LEU A O 1
ATOM 646 N N . ASP A 1 86 ? 26.971 7.736 -1.381 1.00 84.19 86 ASP A N 1
ATOM 647 C CA . ASP A 1 86 ? 27.479 6.559 -0.677 1.00 84.19 86 ASP A CA 1
ATOM 648 C C . ASP A 1 86 ? 27.256 5.256 -1.465 1.00 84.19 86 ASP A C 1
ATOM 650 O O . ASP A 1 86 ? 28.159 4.415 -1.522 1.00 84.19 86 ASP A O 1
ATOM 654 N N . ASP A 1 87 ? 26.102 5.095 -2.126 1.00 78.38 87 ASP A N 1
ATOM 655 C CA . ASP A 1 87 ? 25.849 3.983 -3.050 1.00 78.38 87 ASP A CA 1
ATOM 656 C C . ASP A 1 87 ? 25.209 4.437 -4.379 1.00 78.38 87 ASP A C 1
ATOM 658 O O . ASP A 1 87 ? 23.989 4.365 -4.580 1.00 78.38 87 ASP A O 1
ATOM 662 N N . PRO A 1 88 ? 26.033 4.826 -5.370 1.00 67.88 88 PRO A N 1
ATOM 663 C CA . PRO A 1 88 ? 25.537 5.276 -6.666 1.00 67.88 88 PRO A CA 1
ATOM 664 C C . PRO A 1 88 ? 24.931 4.144 -7.506 1.00 67.88 88 PRO A C 1
ATOM 666 O O . PRO A 1 88 ? 24.381 4.414 -8.578 1.00 67.88 88 PRO A O 1
ATOM 669 N N . LYS A 1 89 ? 25.028 2.875 -7.069 1.00 72.31 89 LYS A N 1
ATOM 670 C CA . LYS A 1 89 ? 24.423 1.729 -7.772 1.00 72.31 89 LYS A CA 1
ATOM 671 C C . LYS A 1 89 ? 22.902 1.678 -7.603 1.00 72.31 89 LYS A C 1
ATOM 673 O O . LYS A 1 89 ? 22.251 0.948 -8.351 1.00 72.31 89 LYS A O 1
ATOM 678 N N . GLY A 1 90 ? 22.357 2.511 -6.717 1.00 69.50 90 GLY A N 1
ATOM 679 C CA . GLY A 1 90 ? 20.928 2.726 -6.538 1.00 69.50 90 GLY A CA 1
ATOM 680 C C . GLY A 1 90 ? 20.295 1.770 -5.533 1.00 69.50 90 GLY A C 1
ATOM 681 O O . GLY A 1 90 ? 20.797 0.681 -5.264 1.00 69.50 90 GLY A O 1
ATOM 682 N N . THR A 1 91 ? 19.154 2.192 -4.998 1.00 82.75 91 THR A N 1
ATOM 683 C CA . THR A 1 91 ? 18.370 1.422 -4.031 1.00 82.75 91 THR A CA 1
ATOM 684 C C . THR A 1 91 ? 17.422 0.478 -4.770 1.00 82.75 91 THR A C 1
ATOM 686 O O . THR A 1 91 ? 16.872 0.821 -5.820 1.00 82.75 91 THR A O 1
ATOM 689 N N . LEU A 1 92 ? 17.216 -0.723 -4.233 1.00 90.06 92 LEU A N 1
ATOM 690 C CA . LEU A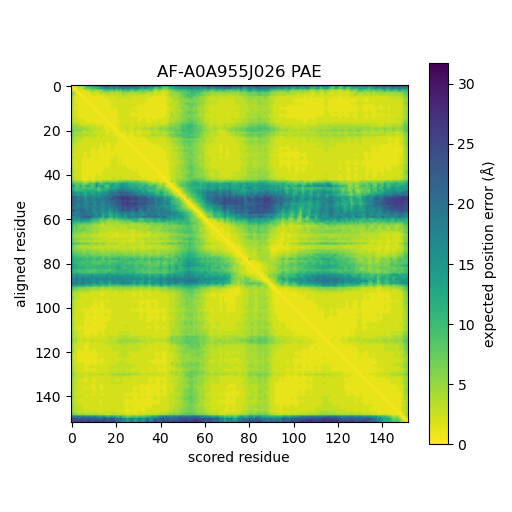 1 92 ? 16.201 -1.654 -4.722 1.00 90.06 92 LEU A CA 1
ATOM 691 C C . LEU A 1 92 ? 15.049 -1.721 -3.721 1.00 90.06 92 LEU A C 1
ATOM 693 O O . LEU A 1 92 ? 15.287 -1.927 -2.535 1.00 90.06 92 LEU A O 1
ATOM 697 N N . GLY A 1 93 ? 13.822 -1.575 -4.215 1.00 91.94 93 GLY A N 1
ATOM 698 C CA . GLY A 1 93 ? 12.611 -1.977 -3.502 1.00 91.94 93 GLY A CA 1
ATOM 699 C C . GLY A 1 93 ? 12.250 -3.422 -3.838 1.00 91.94 93 GLY A C 1
ATOM 700 O O . GLY A 1 93 ? 12.653 -3.928 -4.890 1.00 91.94 93 GLY A O 1
ATOM 701 N N . ASP A 1 94 ? 11.482 -4.075 -2.972 1.00 95.25 94 ASP A N 1
ATOM 702 C CA . ASP A 1 94 ? 10.925 -5.410 -3.201 1.00 95.25 94 ASP A CA 1
ATOM 703 C C . ASP A 1 94 ? 9.398 -5.307 -3.253 1.00 95.25 94 ASP A C 1
ATOM 705 O O . ASP A 1 94 ? 8.742 -5.007 -2.259 1.00 95.25 94 ASP A O 1
ATOM 709 N N . ALA A 1 95 ? 8.817 -5.572 -4.427 1.00 96.50 95 ALA A N 1
ATOM 710 C CA . ALA A 1 95 ? 7.381 -5.405 -4.635 1.00 96.50 95 ALA A CA 1
ATOM 711 C C . ALA A 1 95 ? 6.520 -6.351 -3.775 1.00 96.50 95 ALA A C 1
ATOM 713 O O . ALA A 1 95 ? 5.349 -6.054 -3.525 1.00 96.50 95 ALA A O 1
ATOM 714 N N . ILE A 1 96 ? 7.059 -7.498 -3.344 1.00 95.62 96 ILE A N 1
ATOM 715 C CA . ILE A 1 96 ? 6.365 -8.396 -2.416 1.00 95.62 96 ILE A CA 1
ATOM 716 C C . ILE A 1 96 ? 6.437 -7.847 -0.996 1.00 95.62 96 ILE A C 1
ATOM 718 O O . ILE A 1 96 ? 5.410 -7.852 -0.317 1.00 95.62 96 ILE A O 1
ATOM 722 N N . ASP A 1 97 ? 7.601 -7.356 -0.574 1.00 93.25 97 ASP A N 1
ATOM 723 C CA . ASP A 1 97 ? 7.791 -6.733 0.742 1.00 93.25 97 ASP A CA 1
ATOM 724 C C . ASP A 1 97 ? 6.888 -5.501 0.904 1.00 93.25 97 ASP A C 1
ATOM 726 O O . ASP A 1 97 ? 6.088 -5.437 1.837 1.00 93.25 97 ASP A O 1
ATOM 730 N N . ASP A 1 98 ? 6.859 -4.613 -0.096 1.00 95.69 98 ASP A N 1
ATOM 731 C CA . ASP A 1 98 ? 5.965 -3.450 -0.107 1.00 95.69 98 ASP A CA 1
ATOM 732 C C . ASP A 1 98 ? 4.495 -3.850 0.050 1.00 95.69 98 ASP A C 1
ATOM 734 O O . ASP A 1 98 ? 3.735 -3.233 0.798 1.00 95.69 98 ASP A O 1
ATOM 738 N N . LEU A 1 99 ? 4.064 -4.889 -0.673 1.00 95.38 99 LEU A N 1
ATOM 739 C CA . LEU A 1 99 ? 2.681 -5.352 -0.627 1.00 95.38 99 LEU A CA 1
ATOM 740 C C . LEU A 1 99 ? 2.329 -5.923 0.752 1.00 95.38 99 LEU A C 1
ATOM 742 O O . LEU A 1 99 ? 1.210 -5.730 1.237 1.00 95.38 99 LEU A O 1
ATOM 746 N N . VAL A 1 100 ? 3.275 -6.625 1.376 1.00 92.94 100 VAL A N 1
ATOM 747 C CA . VAL A 1 100 ? 3.146 -7.163 2.731 1.00 92.94 100 VAL A CA 1
ATOM 748 C C . VAL A 1 100 ? 3.031 -6.037 3.748 1.00 92.94 100 VAL A C 1
ATOM 750 O O . VAL A 1 100 ? 2.140 -6.095 4.598 1.00 92.94 100 VAL A O 1
ATOM 753 N N . ASP A 1 101 ? 3.890 -5.030 3.661 1.00 93.06 101 ASP A N 1
ATOM 754 C CA . ASP A 1 101 ? 3.941 -3.936 4.625 1.00 93.06 101 ASP A CA 1
ATOM 755 C C . ASP A 1 101 ? 2.722 -3.023 4.517 1.00 93.06 101 ASP A C 1
ATOM 757 O O . ASP A 1 101 ? 2.089 -2.728 5.534 1.00 93.06 101 ASP A O 1
ATOM 761 N N . ILE A 1 102 ? 2.269 -2.712 3.298 1.00 95.44 102 ILE A N 1
ATOM 762 C CA . ILE A 1 102 ? 0.977 -2.043 3.090 1.00 95.44 102 ILE A CA 1
ATOM 763 C C . IL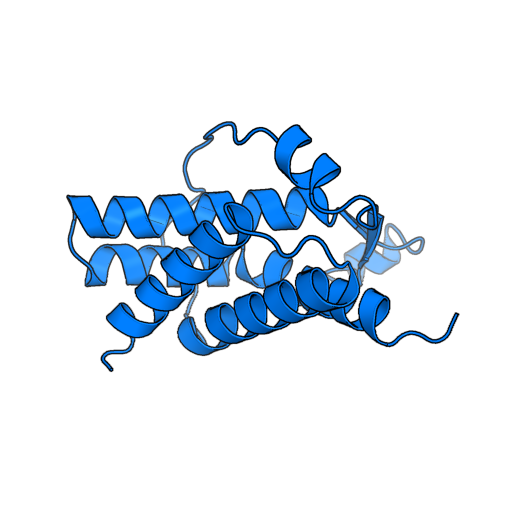E A 1 102 ? -0.148 -2.880 3.711 1.00 95.44 102 ILE A C 1
ATOM 765 O O . ILE A 1 102 ? -0.953 -2.370 4.485 1.00 95.44 102 ILE A O 1
ATOM 769 N N . TYR A 1 103 ? -0.220 -4.180 3.413 1.00 94.62 103 TYR A N 1
ATOM 770 C CA . TYR A 1 103 ? -1.283 -5.034 3.947 1.00 94.62 103 TYR A CA 1
ATOM 771 C C . TYR A 1 103 ? -1.287 -5.087 5.485 1.00 94.62 103 TYR A C 1
ATOM 773 O O . TYR A 1 103 ? -2.363 -5.048 6.089 1.00 94.62 103 TYR A O 1
ATOM 781 N N . ARG A 1 104 ? -0.112 -5.162 6.124 1.00 91.75 104 ARG A N 1
ATOM 782 C CA . ARG A 1 104 ? 0.043 -5.162 7.590 1.00 91.75 104 ARG A CA 1
ATOM 783 C C . ARG A 1 104 ? -0.519 -3.886 8.211 1.00 91.75 104 ARG A C 1
ATOM 785 O O . ARG A 1 104 ? -1.380 -3.986 9.087 1.00 91.75 104 ARG A O 1
ATOM 792 N N . ASP A 1 105 ? -0.101 -2.727 7.711 1.00 93.31 105 ASP A N 1
ATOM 793 C CA . ASP A 1 105 ? -0.531 -1.426 8.231 1.00 93.31 105 ASP A CA 1
ATOM 794 C C . ASP A 1 105 ? -2.046 -1.227 8.063 1.00 93.31 105 ASP A C 1
ATOM 796 O O . ASP A 1 105 ? -2.736 -0.762 8.976 1.00 93.31 105 ASP A O 1
ATOM 800 N N . LEU A 1 106 ? -2.602 -1.645 6.919 1.00 95.31 106 LEU A N 1
ATOM 801 C CA . LEU A 1 106 ? -4.041 -1.556 6.668 1.00 95.31 106 LEU A CA 1
ATOM 802 C C . LEU A 1 106 ? -4.851 -2.474 7.592 1.00 95.31 106 LEU A C 1
ATOM 804 O O . LEU A 1 106 ? -5.895 -2.065 8.109 1.00 95.31 106 LEU A O 1
ATOM 808 N N . MET A 1 107 ? -4.389 -3.708 7.815 1.00 94.00 107 MET A N 1
ATOM 809 C CA . MET A 1 107 ? -5.038 -4.651 8.731 1.00 94.00 107 MET A CA 1
ATOM 810 C C . MET A 1 107 ? -5.050 -4.125 10.165 1.00 94.00 107 MET A C 1
ATOM 812 O O . MET A 1 107 ? -6.065 -4.258 10.851 1.00 94.00 107 MET A O 1
ATOM 816 N N . GLU A 1 108 ? -3.954 -3.508 10.609 1.00 91.81 108 GLU A N 1
ATOM 817 C CA . GLU A 1 108 ? -3.877 -2.889 11.928 1.00 91.81 108 GLU A CA 1
ATOM 818 C C . GLU A 1 108 ? -4.881 -1.743 12.067 1.00 91.81 108 GLU A C 1
ATOM 820 O O . GLU A 1 108 ? -5.690 -1.755 12.995 1.00 91.81 108 GLU A O 1
ATOM 825 N N . GLY A 1 109 ? -4.897 -0.795 11.127 1.00 93.31 109 GLY A N 1
ATOM 826 C CA . GLY A 1 109 ? -5.830 0.331 11.174 1.00 93.31 10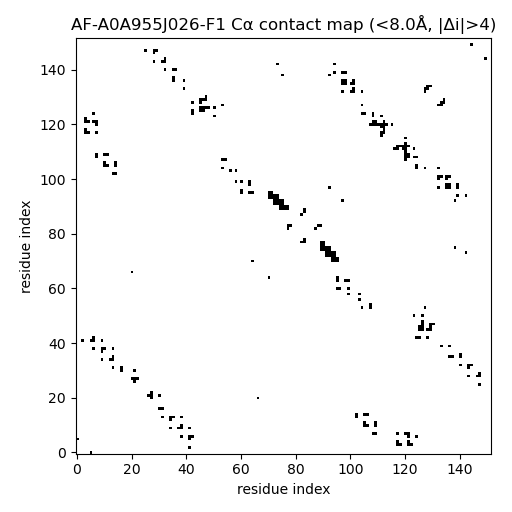9 GLY A CA 1
ATOM 827 C C . GLY A 1 109 ? -7.298 -0.101 11.146 1.00 93.31 109 GLY A C 1
ATOM 828 O O . GLY A 1 109 ? -8.121 0.421 11.901 1.00 93.31 109 GLY A O 1
ATOM 829 N N . VAL A 1 110 ? -7.636 -1.115 10.341 1.00 95.62 110 VAL A N 1
ATOM 830 C CA . VAL A 1 110 ? -8.990 -1.693 10.297 1.00 95.62 110 VAL A CA 1
ATOM 831 C C . VAL A 1 110 ? -9.348 -2.410 11.603 1.00 95.62 110 VAL A C 1
ATOM 833 O O . VAL A 1 110 ? -10.485 -2.288 12.068 1.00 95.62 110 VAL A O 1
ATOM 836 N N . ALA A 1 111 ? -8.412 -3.142 12.210 1.00 93.69 111 ALA A N 1
ATOM 837 C CA . ALA A 1 111 ? -8.626 -3.779 13.508 1.00 93.69 111 ALA A CA 1
ATOM 838 C C . ALA A 1 111 ? -8.807 -2.733 14.618 1.00 93.69 111 ALA A C 1
ATOM 840 O O . ALA A 1 111 ? -9.743 -2.838 15.413 1.00 93.69 111 ALA A O 1
ATOM 841 N N . HIS A 1 112 ? -7.976 -1.687 14.617 1.00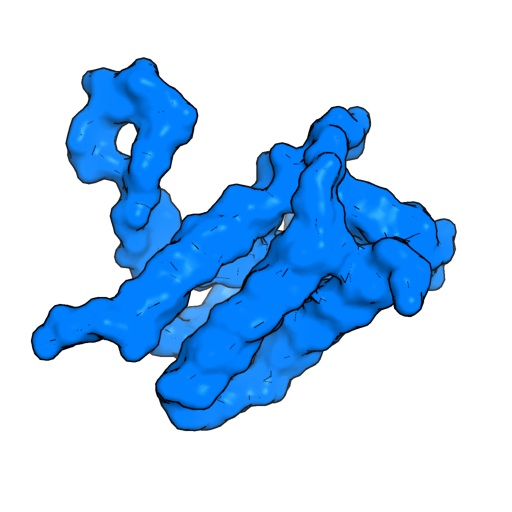 93.50 112 HIS A N 1
ATOM 842 C CA . HIS A 1 112 ? -8.048 -0.584 15.568 1.00 93.50 112 HIS A CA 1
ATOM 843 C C . HIS A 1 112 ? -9.371 0.182 15.450 1.00 93.50 112 HIS A C 1
ATOM 845 O O . HIS A 1 112 ? -9.977 0.520 16.464 1.00 93.50 112 HIS A O 1
ATOM 851 N N . ALA A 1 113 ? -9.888 0.371 14.230 1.00 94.75 113 ALA A N 1
ATOM 852 C CA . ALA A 1 113 ? -11.226 0.924 14.022 1.00 94.75 113 ALA A CA 1
ATOM 853 C C . ALA A 1 113 ? -12.323 0.074 14.688 1.00 94.75 113 ALA A C 1
ATOM 855 O O . ALA A 1 113 ? -13.284 0.614 15.234 1.00 94.75 113 ALA A O 1
ATOM 856 N N . GLY A 1 114 ? -12.179 -1.255 14.661 1.00 93.19 114 GLY A N 1
ATOM 857 C CA . GLY A 1 114 ? -13.126 -2.187 15.276 1.00 93.19 114 GLY A CA 1
ATOM 858 C C . GLY A 1 114 ? -13.103 -2.185 16.808 1.00 93.19 114 GLY A C 1
ATOM 859 O O . GLY A 1 114 ? -14.148 -2.390 17.420 1.00 93.19 114 GLY A O 1
ATOM 860 N N . SER A 1 115 ? -11.943 -1.949 17.431 1.00 93.62 115 SER A N 1
ATOM 861 C CA . SER A 1 115 ? -11.802 -1.926 18.896 1.00 93.62 115 SER A CA 1
ATOM 862 C C . SER A 1 115 ? -11.973 -0.540 19.519 1.00 93.62 115 SER A C 1
ATOM 864 O O . SER A 1 115 ? -12.460 -0.436 20.642 1.00 93.62 115 SER A O 1
ATOM 866 N N . SER A 1 116 ? -11.557 0.509 18.808 1.00 92.81 116 SER A N 1
ATOM 867 C CA . SER A 1 116 ? -11.380 1.869 19.343 1.00 92.81 116 SER A CA 1
ATOM 868 C C . SER A 1 116 ? -12.229 2.924 18.622 1.00 92.81 116 SER A C 1
ATOM 870 O O . SER A 1 116 ? -12.207 4.092 19.003 1.00 92.81 116 SER A O 1
ATOM 872 N N . GLY A 1 117 ? -12.990 2.527 17.597 1.00 94.12 117 GLY A N 1
ATOM 873 C CA . GLY A 1 117 ? -13.831 3.409 16.787 1.00 94.12 117 GLY A CA 1
ATOM 874 C C . GLY A 1 117 ? -13.157 3.887 15.497 1.00 94.12 117 GLY A C 1
ATOM 875 O O . GLY A 1 117 ? -11.933 3.964 15.393 1.00 94.12 117 GLY A O 1
ATOM 876 N N . GLU A 1 118 ? 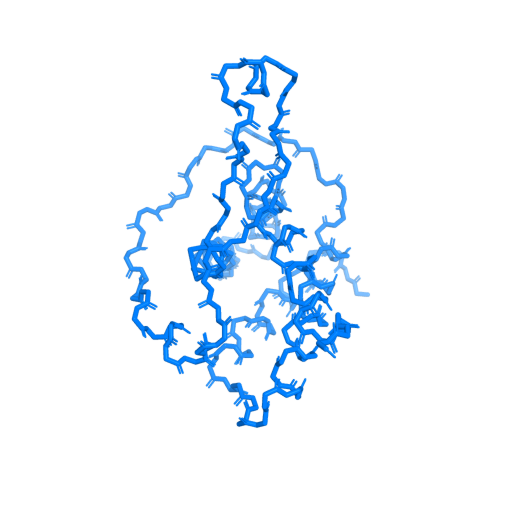-13.976 4.226 14.498 1.00 94.94 118 GLU A N 1
ATOM 877 C CA . GLU A 1 118 ? -13.521 4.527 13.132 1.00 94.94 118 GLU A CA 1
ATOM 878 C C . GLU A 1 118 ? -12.508 5.675 13.060 1.00 94.94 118 GLU A C 1
ATOM 880 O O . GLU A 1 118 ? -11.482 5.531 12.398 1.00 94.94 118 GLU A O 1
ATOM 885 N N . ALA A 1 119 ? -12.740 6.768 13.790 1.00 93.31 119 ALA A N 1
ATOM 886 C CA . ALA A 1 119 ? -11.827 7.912 13.809 1.00 93.31 119 ALA A CA 1
ATOM 887 C C . ALA A 1 119 ? -10.418 7.525 14.293 1.00 93.31 119 ALA A C 1
ATOM 889 O O . ALA A 1 119 ? -9.424 7.937 13.702 1.00 93.31 119 ALA A O 1
ATOM 890 N N . ALA A 1 120 ? -10.320 6.676 15.324 1.00 91.62 120 ALA A N 1
ATOM 891 C CA . ALA A 1 120 ? -9.035 6.217 15.846 1.00 91.62 120 ALA A CA 1
ATOM 892 C C . ALA A 1 120 ? -8.291 5.328 14.836 1.00 91.62 120 ALA A C 1
ATOM 894 O O . ALA A 1 120 ? -7.083 5.465 14.658 1.00 91.62 120 ALA A O 1
ATOM 895 N N . GLY A 1 121 ? -9.006 4.437 14.141 1.00 93.31 121 GLY A N 1
ATOM 896 C CA . GLY A 1 121 ? -8.403 3.599 13.103 1.00 93.31 121 GLY A CA 1
ATOM 897 C C . GLY A 1 121 ? -7.965 4.395 11.873 1.00 93.31 121 GLY A C 1
ATOM 898 O O . GLY A 1 121 ? -6.870 4.176 11.363 1.00 93.31 121 GLY A O 1
ATOM 899 N N . ALA A 1 122 ? -8.780 5.350 11.416 1.00 94.44 122 ALA A N 1
ATOM 900 C CA . ALA A 1 122 ? -8.417 6.239 10.314 1.00 94.44 122 ALA A CA 1
ATOM 901 C C . ALA A 1 122 ? -7.210 7.124 10.658 1.00 94.44 122 ALA A C 1
ATOM 903 O O . ALA A 1 122 ? -6.335 7.314 9.815 1.00 94.44 122 ALA A O 1
ATOM 904 N N . GLU A 1 123 ? -7.129 7.621 11.892 1.00 92.06 123 GLU A N 1
ATOM 905 C CA . GLU A 1 123 ? -5.974 8.387 12.357 1.00 92.06 123 GLU A CA 1
ATOM 906 C C . GLU A 1 123 ? -4.694 7.542 12.373 1.00 92.06 123 GLU A C 1
ATOM 908 O O . GLU A 1 123 ? -3.665 7.979 11.859 1.00 92.06 123 GLU A O 1
ATOM 913 N N . LEU A 1 124 ? -4.766 6.298 12.859 1.00 91.81 124 LEU A N 1
ATOM 914 C CA . LEU A 1 124 ? -3.634 5.370 12.816 1.00 91.81 124 LEU A CA 1
ATOM 915 C C . LEU A 1 124 ? -3.146 5.131 11.377 1.00 91.81 124 LEU A C 1
ATOM 917 O O . LEU A 1 124 ? -1.946 5.205 11.117 1.00 91.81 124 LEU A O 1
ATOM 921 N N . LEU A 1 125 ? -4.070 4.922 10.430 1.00 93.62 125 LEU A N 1
ATOM 922 C CA . LEU A 1 125 ? -3.744 4.743 9.008 1.00 93.62 125 LEU A CA 1
ATOM 923 C C . LEU A 1 125 ? -3.065 5.970 8.392 1.00 93.62 125 LEU A C 1
ATOM 925 O O . LEU A 1 125 ? -2.139 5.826 7.596 1.00 93.62 125 LEU A O 1
ATOM 929 N N . ARG A 1 126 ? -3.515 7.180 8.737 1.00 94.06 126 ARG A N 1
ATOM 930 C CA . ARG A 1 126 ? -2.914 8.434 8.253 1.00 94.06 126 ARG A CA 1
ATOM 931 C C . ARG A 1 126 ? -1.499 8.626 8.765 1.00 94.06 126 ARG A C 1
ATOM 933 O O . ARG A 1 126 ? -0.622 9.060 8.024 1.00 94.06 126 ARG A O 1
ATOM 940 N N . GLN A 1 127 ? -1.265 8.296 10.023 1.00 90.12 127 GLN A N 1
ATOM 941 C CA . GLN A 1 127 ? 0.062 8.427 10.599 1.00 90.12 127 GLN A CA 1
ATOM 942 C C . GLN A 1 127 ? 1.020 7.402 9.997 1.00 90.12 127 GLN A C 1
ATOM 944 O O . GLN A 1 127 ? 2.091 7.799 9.540 1.00 90.12 127 GLN A O 1
ATOM 949 N N . SER A 1 128 ? 0.624 6.125 9.903 1.00 91.44 128 SER A N 1
ATOM 950 C CA . SER A 1 128 ? 1.441 5.098 9.241 1.00 91.44 128 SER A CA 1
ATOM 951 C C . SER A 1 128 ? 1.673 5.396 7.762 1.00 91.44 128 SER A C 1
ATOM 953 O O . SER A 1 128 ? 2.753 5.118 7.248 1.00 91.44 128 SER A O 1
ATOM 955 N N . PHE A 1 129 ? 0.748 6.087 7.091 1.00 93.88 129 PHE A N 1
ATOM 956 C CA . PHE A 1 129 ? 0.976 6.572 5.729 1.00 93.88 129 PHE A CA 1
ATOM 957 C C . PHE A 1 129 ? 2.139 7.561 5.668 1.00 93.88 129 PHE A C 1
ATOM 959 O O . PHE A 1 129 ? 2.961 7.506 4.756 1.00 93.88 129 PHE A O 1
ATOM 966 N N . ALA A 1 130 ? 2.204 8.481 6.631 1.00 91.12 130 ALA A N 1
ATOM 967 C CA . ALA A 1 130 ? 3.189 9.552 6.647 1.00 91.12 130 ALA A CA 1
ATOM 968 C C . ALA A 1 130 ? 4.619 9.061 6.933 1.00 91.12 130 ALA A C 1
ATOM 970 O O . ALA A 1 130 ? 5.571 9.751 6.560 1.00 91.12 130 ALA A O 1
ATOM 971 N N . TYR A 1 131 ? 4.792 7.914 7.602 1.00 87.25 131 TYR A N 1
ATOM 972 C CA . TYR A 1 131 ? 6.117 7.392 7.963 1.00 87.25 131 TYR A CA 1
ATOM 973 C C . TYR A 1 131 ? 6.478 6.021 7.368 1.00 87.25 131 TYR A C 1
ATOM 975 O O . TYR A 1 131 ? 7.645 5.656 7.476 1.00 87.25 131 TYR A O 1
ATOM 983 N N . HIS A 1 132 ? 5.534 5.272 6.781 1.00 91.50 132 HIS A N 1
ATOM 984 C CA . HIS A 1 132 ? 5.752 3.888 6.336 1.00 91.50 132 HIS A CA 1
ATOM 985 C C . HIS A 1 132 ? 4.983 3.532 5.048 1.00 91.50 132 HIS A C 1
ATOM 987 O O . HIS A 1 132 ? 5.472 3.832 3.957 1.00 91.50 132 HIS A O 1
ATOM 993 N N . TRP A 1 133 ? 3.778 2.939 5.120 1.00 94.75 133 TRP A N 1
ATOM 994 C CA . TRP A 1 133 ? 3.102 2.370 3.937 1.00 94.75 133 TRP A CA 1
ATOM 995 C C . TRP A 1 133 ? 2.845 3.362 2.797 1.00 94.75 133 TRP A C 1
ATOM 997 O O . TRP A 1 133 ? 2.663 2.944 1.655 1.00 94.75 133 TRP A O 1
ATOM 1007 N N . GLY A 1 134 ? 2.835 4.672 3.064 1.00 95.12 134 GLY A N 1
ATOM 1008 C CA . GLY A 1 134 ? 2.668 5.685 2.026 1.00 95.12 134 GLY A CA 1
ATOM 1009 C C . GLY A 1 134 ? 3.853 5.803 1.065 1.00 95.12 134 GLY A C 1
ATOM 1010 O O . GLY A 1 134 ? 3.655 6.222 -0.077 1.00 95.12 134 GLY A O 1
ATOM 1011 N N . GLU A 1 135 ? 5.071 5.458 1.485 1.00 93.31 135 GLU A N 1
ATOM 1012 C CA . GLU A 1 135 ? 6.225 5.366 0.581 1.00 93.31 135 GLU A CA 1
ATOM 1013 C C . GLU A 1 135 ? 6.130 4.092 -0.263 1.00 93.31 135 GLU A C 1
ATOM 1015 O O . GLU A 1 135 ? 6.077 4.183 -1.493 1.00 93.31 135 GLU A O 1
ATOM 1020 N N . HIS A 1 136 ? 5.962 2.938 0.392 1.00 95.94 136 HIS A N 1
ATOM 1021 C CA . HIS A 1 136 ? 5.757 1.637 -0.253 1.00 95.94 136 HIS A CA 1
ATOM 1022 C C . HIS A 1 136 ? 4.638 1.683 -1.305 1.00 95.94 136 HIS A C 1
ATOM 1024 O O . HIS A 1 136 ? 4.828 1.254 -2.441 1.00 95.94 136 HIS A O 1
ATOM 1030 N N . ALA A 1 137 ? 3.487 2.290 -0.989 1.00 97.44 137 ALA A N 1
ATOM 1031 C CA . ALA A 1 137 ? 2.361 2.399 -1.918 1.00 97.44 137 ALA A CA 1
ATOM 1032 C C . ALA A 1 137 ? 2.704 3.202 -3.180 1.00 97.44 137 ALA A C 1
ATOM 1034 O O . ALA A 1 137 ? 2.301 2.818 -4.277 1.00 97.44 137 ALA A O 1
ATOM 1035 N N . ARG A 1 138 ? 3.461 4.299 -3.057 1.00 96.00 138 ARG A N 1
ATOM 1036 C CA . ARG A 1 138 ? 3.841 5.146 -4.202 1.00 96.00 138 ARG A CA 1
ATOM 1037 C C . ARG A 1 138 ? 4.889 4.474 -5.082 1.00 96.00 138 ARG A C 1
ATOM 1039 O O . ARG A 1 138 ? 4.780 4.523 -6.309 1.00 96.00 138 ARG A O 1
ATOM 1046 N N . LEU A 1 139 ? 5.888 3.849 -4.464 1.00 96.06 139 LEU A N 1
ATOM 1047 C CA . LEU A 1 139 ? 6.939 3.132 -5.178 1.00 96.06 139 LEU A CA 1
ATOM 1048 C C . LEU A 1 139 ? 6.366 1.909 -5.909 1.00 96.06 139 LEU A C 1
ATOM 1050 O O . LEU A 1 139 ? 6.574 1.760 -7.119 1.00 96.06 139 LEU A O 1
ATOM 1054 N N . LEU A 1 140 ? 5.533 1.119 -5.224 1.00 97.25 140 LEU A N 1
ATOM 1055 C CA . LEU A 1 140 ? 4.830 -0.018 -5.811 1.00 97.25 140 LEU A CA 1
ATOM 1056 C C . LEU A 1 140 ? 3.881 0.419 -6.934 1.00 97.25 140 LEU A C 1
ATOM 1058 O O . LEU A 1 140 ? 3.839 -0.229 -7.978 1.00 97.25 140 LEU A O 1
ATOM 1062 N N . GLN A 1 141 ? 3.166 1.539 -6.783 1.00 97.25 141 GLN A N 1
ATOM 1063 C CA . GLN A 1 141 ? 2.285 2.071 -7.828 1.00 97.25 141 GLN A CA 1
ATOM 1064 C C . GLN A 1 141 ? 3.052 2.389 -9.117 1.00 97.25 141 GLN A C 1
ATOM 1066 O O . GLN A 1 141 ? 2.620 2.024 -10.214 1.00 97.25 141 GLN A O 1
ATOM 1071 N N . LEU A 1 142 ? 4.228 3.015 -9.005 1.00 95.75 142 LEU A N 1
ATOM 1072 C CA . LEU A 1 142 ? 5.092 3.267 -10.158 1.00 95.75 142 LEU A CA 1
ATOM 1073 C C . LEU A 1 142 ? 5.592 1.957 -10.787 1.00 95.75 142 LEU A C 1
ATOM 1075 O O . LEU A 1 142 ? 5.640 1.840 -12.016 1.00 95.75 142 LEU A O 1
ATOM 1079 N N . HIS A 1 143 ? 5.949 0.965 -9.970 1.00 96.38 143 HIS A N 1
ATOM 1080 C CA . HIS A 1 143 ? 6.362 -0.348 -10.459 1.00 96.38 143 HIS A CA 1
ATOM 1081 C C . HIS A 1 143 ? 5.228 -1.066 -11.214 1.00 96.38 143 HIS A C 1
ATOM 1083 O O . HIS A 1 143 ? 5.422 -1.500 -12.352 1.00 96.38 143 HIS A O 1
ATOM 1089 N N . VAL A 1 144 ? 4.020 -1.111 -10.646 1.00 96.56 144 VAL A N 1
ATOM 1090 C CA . VAL A 1 144 ? 2.822 -1.693 -11.276 1.00 96.56 144 VAL A CA 1
ATOM 1091 C C . VAL A 1 144 ? 2.481 -0.972 -12.580 1.00 96.56 144 VAL A C 1
ATOM 1093 O O . VAL A 1 144 ? 2.183 -1.626 -13.582 1.00 96.56 144 VAL A O 1
ATOM 1096 N N . HIS A 1 145 ? 2.589 0.359 -12.616 1.00 95.81 145 HIS A N 1
ATOM 1097 C CA . HIS A 1 145 ? 2.400 1.136 -13.840 1.00 95.81 145 HIS A CA 1
ATOM 1098 C C . HIS A 1 145 ? 3.371 0.697 -14.946 1.00 95.81 145 HIS A C 1
ATOM 1100 O O . HIS A 1 145 ? 2.959 0.477 -16.086 1.00 95.81 145 HIS A O 1
ATOM 1106 N N . ARG A 1 146 ? 4.653 0.495 -14.618 1.00 94.81 146 ARG A N 1
ATOM 1107 C CA . ARG A 1 146 ? 5.645 -0.023 -15.574 1.00 94.81 146 ARG A CA 1
ATOM 1108 C C . ARG A 1 146 ? 5.282 -1.430 -16.052 1.00 94.81 146 ARG A C 1
ATOM 1110 O O . ARG A 1 146 ? 5.323 -1.680 -17.247 1.00 94.81 146 ARG A O 1
ATOM 1117 N N . LEU A 1 147 ? 4.846 -2.327 -15.170 1.00 94.94 147 LEU A N 1
ATOM 1118 C CA . LEU A 1 147 ? 4.425 -3.681 -15.560 1.00 94.94 147 LEU A CA 1
ATOM 1119 C C . LEU A 1 147 ? 3.184 -3.717 -16.471 1.00 94.94 147 LEU A C 1
ATOM 1121 O O . LEU A 1 147 ? 2.982 -4.714 -17.179 1.00 94.94 147 LEU A O 1
ATOM 1125 N N . LEU A 1 148 ? 2.344 -2.679 -16.416 1.00 95.06 148 LEU A N 1
ATOM 1126 C CA . LEU A 1 148 ? 1.144 -2.524 -17.238 1.00 95.06 148 LEU A CA 1
ATOM 1127 C C . LEU A 1 148 ? 1.424 -1.888 -18.602 1.00 95.06 148 LEU A C 1
ATOM 1129 O O . LEU A 1 148 ? 0.788 -2.280 -19.580 1.00 95.06 148 LEU A O 1
ATOM 1133 N N . TYR A 1 149 ? 2.321 -0.901 -18.655 1.00 93.88 149 TYR A N 1
ATOM 1134 C CA . TYR A 1 149 ? 2.429 0.009 -19.801 1.00 93.88 149 TYR A CA 1
ATOM 1135 C C . TYR A 1 149 ? 3.837 0.179 -20.363 1.00 93.88 149 TYR A C 1
ATOM 1137 O O . TYR A 1 149 ? 3.981 0.787 -21.424 1.00 93.88 149 TYR A O 1
ATOM 1145 N N . ALA A 1 150 ? 4.880 -0.324 -19.698 1.00 83.06 150 ALA A N 1
ATOM 1146 C CA . ALA A 1 150 ? 6.194 -0.344 -20.320 1.00 83.06 150 ALA A CA 1
ATOM 1147 C C . ALA A 1 150 ? 6.142 -1.287 -21.528 1.00 83.06 150 ALA A C 1
ATOM 1149 O O . ALA A 1 150 ? 5.783 -2.459 -21.405 1.00 83.06 150 ALA A O 1
ATOM 1150 N N . LEU A 1 151 ? 6.469 -0.741 -22.699 1.00 52.59 151 LEU A N 1
ATOM 1151 C CA . LEU A 1 151 ? 6.690 -1.517 -23.910 1.00 52.59 151 LEU A CA 1
ATOM 1152 C C . LEU A 1 151 ? 7.885 -2.442 -23.652 1.00 52.59 151 LEU A C 1
ATOM 1154 O O . LEU A 1 151 ? 8.992 -1.958 -23.408 1.00 52.59 151 LEU A O 1
ATOM 1158 N N . GLY A 1 152 ? 7.630 -3.749 -23.658 1.00 50.47 152 GLY A N 1
ATOM 1159 C CA . GLY A 1 152 ? 8.661 -4.741 -23.957 1.00 50.47 152 GLY A CA 1
ATOM 1160 C C . GLY A 1 152 ? 8.976 -4.731 -25.444 1.00 50.47 152 GLY A C 1
ATOM 1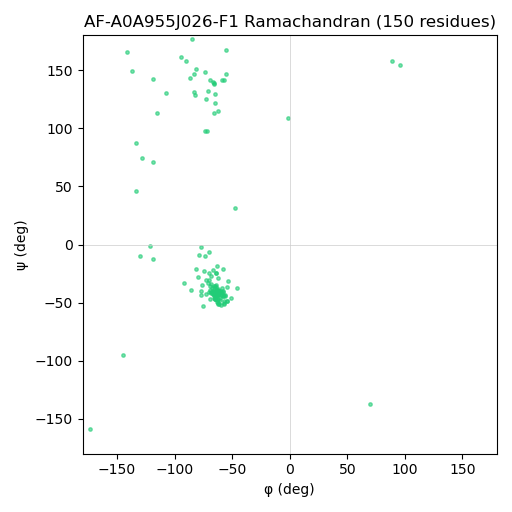161 O O . GLY A 1 152 ? 8.027 -4.510 -26.233 1.00 50.47 152 GLY A O 1
#

Radius of gyration: 15.79 Å; Cα contacts (8 Å, |Δi|>4): 173; chains: 1; bounding box: 46×32×43 Å

Mean predicted aligned error: 5.47 Å

Sequence (152 aa):
MEPDAALLSAARAFIWLLDKLPADRGARLRALSHALDSLTLAAGSPEKGPYGVGPKNVVPEKRFGAAFPEFGMYPVAPHSMDDWLDDPKGTLGDAIDDLVDIYRDLMEGVAHAGSSGEAAGAELLRQSFAYHWGEHARLLQLHVHRLLYALG

pLDDT: mean 88.04, std 12.38, range [46.78, 98.12]